Protein AF-A0A5F2ID24-F1 (afdb_monomer)

pLDDT: mean 81.79, std 18.1, range [32.91, 98.06]

Foldseek 3Di:
DDDDDDPPDPPPPPDPPDDVVVVVVVVVVVVVVVVVVVVVVVVVVVLLVVLVVLLVVLVVVLVVVVVVLVVVADPVNPCSCCQAQNDADPVPRHGPGHHPSNVSLVVSLVVDDVSNNVVNVVVVVVVVVVVVVVPD

Secondary structure (DSSP, 8-state):
----------------SS-HHHHHHHHHHHHHHHHHHHHHHHHHHHHHHHHHHHHHHHHHHHHHHHHHHHHT--TT-TTHHHHHHEEE-TTT--EEEE-HHHHHHHHHHHHS-TTTHHHHHHHHHHHHHHHHTT--

Sequence (136 aa):
MVGERRLDTGNAVQYPDSSPVGEAVQQLGDHWQAVAERYDQRKAQQLAFDIEISARRLNDEIAKAEAAAIANAPADGVGFHDMMYGQVDPHTGQVVKTGWFDTLFGNFLKQAPPELRPGLVSHQLRSSLMTADNEG

Radius of gyration: 32.31 Å; Cα contacts (8 Å, |Δi|>4): 56; chains: 1; bounding box: 79×44×96 Å

Mean predicted aligned error: 12.11 Å

Solvent-accessible surface area (backbone atoms only — not comparable to full-atom values): 8115 Å² total; per-residue (Å²): 135,88,83,89,78,78,92,73,83,82,73,77,82,75,71,59,100,77,42,73,66,59,55,52,53,48,54,52,52,53,50,54,50,54,52,51,51,54,50,52,51,49,51,54,51,50,52,54,49,55,26,49,56,51,46,51,54,50,50,53,55,49,53,56,45,51,54,52,48,62,76,68,49,57,95,84,53,72,66,47,64,48,48,44,70,16,41,61,38,89,89,78,71,44,77,76,37,84,11,49,51,56,52,50,52,54,54,49,49,71,73,43,61,77,87,39,39,66,51,43,53,53,48,51,55,51,54,56,53,63,57,61,73,73,77,119

Structure (mmCIF, N/CA/C/O backbone):
data_AF-A0A5F2ID24-F1
#
_entry.id   AF-A0A5F2ID24-F1
#
loop_
_atom_site.group_PDB
_atom_site.id
_atom_site.type_symbol
_atom_site.label_atom_id
_atom_site.label_alt_id
_atom_site.label_comp_id
_atom_site.label_asym_id
_atom_site.label_entity_id
_atom_site.label_seq_id
_atom_site.pdbx_PDB_ins_code
_atom_site.Cartn_x
_atom_site.Cartn_y
_atom_site.Cartn_z
_atom_site.occupancy
_atom_site.B_iso_or_equiv
_atom_site.auth_seq_id
_atom_site.auth_comp_id
_atom_site.auth_asym_id
_atom_site.auth_atom_id
_atom_site.pdbx_PDB_model_num
ATOM 1 N N . MET A 1 1 ? -54.542 -21.161 69.440 1.00 32.91 1 MET A N 1
ATOM 2 C CA . MET A 1 1 ? -53.415 -21.361 68.510 1.00 32.91 1 MET A CA 1
ATOM 3 C C . MET A 1 1 ? -53.819 -20.825 67.145 1.00 32.91 1 MET A C 1
ATOM 5 O O . MET A 1 1 ? -54.834 -21.264 66.636 1.00 32.91 1 MET A O 1
ATOM 9 N N . VAL A 1 2 ? -53.024 -19.877 66.637 1.00 39.81 2 VAL A N 1
ATOM 10 C CA . VAL A 1 2 ? -52.603 -19.705 65.231 1.00 39.81 2 VAL A C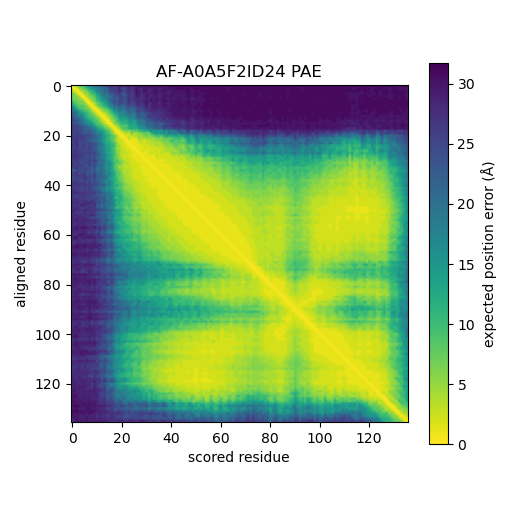A 1
ATOM 11 C C . VAL A 1 2 ? -53.676 -19.505 64.141 1.00 39.81 2 VAL A C 1
ATOM 13 O O . VAL A 1 2 ? -54.332 -20.451 63.728 1.00 39.81 2 VAL A O 1
ATOM 16 N N . GLY A 1 3 ? -53.669 -18.305 63.539 1.00 35.72 3 GLY A N 1
ATOM 17 C CA . GLY A 1 3 ? -53.394 -18.202 62.097 1.00 35.72 3 GLY A CA 1
ATOM 18 C C . GLY A 1 3 ? -54.490 -17.661 61.184 1.00 35.72 3 GLY A C 1
ATOM 19 O O . GLY A 1 3 ? -55.070 -18.405 60.402 1.00 35.72 3 GLY A O 1
ATOM 20 N N . GLU A 1 4 ? -54.675 -16.346 61.199 1.00 46.22 4 GLU A N 1
ATOM 21 C CA . GLU A 1 4 ? -55.277 -15.567 60.116 1.00 46.22 4 GLU A CA 1
ATOM 22 C C . GLU A 1 4 ? -54.452 -15.701 58.821 1.00 46.22 4 GLU A C 1
ATOM 24 O O . GLU A 1 4 ? -53.229 -15.586 58.864 1.00 46.22 4 GLU A O 1
ATOM 29 N N . ARG A 1 5 ? -55.101 -15.902 57.666 1.00 40.62 5 ARG A N 1
ATOM 30 C CA . ARG A 1 5 ? -54.561 -15.513 56.348 1.00 40.62 5 ARG A CA 1
ATOM 31 C C . ARG A 1 5 ? -55.696 -15.051 55.440 1.00 40.62 5 ARG A C 1
ATOM 33 O O . ARG A 1 5 ? -56.181 -15.796 54.591 1.00 40.62 5 ARG A O 1
ATOM 40 N N . ARG A 1 6 ? -56.108 -13.795 55.622 1.00 42.97 6 ARG A N 1
ATOM 41 C CA . ARG A 1 6 ? -56.648 -13.002 54.516 1.00 42.97 6 ARG A CA 1
ATOM 42 C C . ARG A 1 6 ? -55.481 -12.678 53.582 1.00 42.97 6 ARG A C 1
ATOM 44 O O . ARG A 1 6 ? -54.437 -12.225 54.038 1.00 42.97 6 ARG A O 1
ATOM 51 N N . LEU A 1 7 ? -55.644 -12.977 52.297 1.00 44.16 7 LEU A N 1
ATOM 52 C CA . LEU A 1 7 ? -54.744 -12.533 51.237 1.00 44.16 7 LEU A CA 1
ATOM 53 C C . LEU A 1 7 ? -54.937 -11.024 51.079 1.00 44.16 7 LEU A C 1
ATOM 55 O O . LEU A 1 7 ? -55.840 -10.586 50.371 1.00 44.16 7 LEU A O 1
ATOM 59 N N . ASP A 1 8 ? -54.138 -10.254 51.812 1.00 39.97 8 ASP A N 1
ATOM 60 C CA . ASP A 1 8 ? -54.044 -8.809 51.660 1.00 39.97 8 ASP A CA 1
ATOM 61 C C . ASP A 1 8 ? -52.958 -8.480 50.624 1.00 39.97 8 ASP A C 1
ATOM 63 O O . ASP A 1 8 ? -51.786 -8.816 50.784 1.00 39.97 8 ASP A O 1
ATOM 67 N N . THR A 1 9 ? -53.416 -7.916 49.511 1.00 48.34 9 THR A N 1
ATOM 68 C CA . THR A 1 9 ? -52.752 -6.937 48.641 1.00 48.34 9 THR A CA 1
ATOM 69 C C . THR A 1 9 ? -51.215 -6.944 48.616 1.00 48.34 9 THR A C 1
ATOM 71 O O . THR A 1 9 ? -50.543 -6.136 49.253 1.00 48.34 9 THR A O 1
ATOM 74 N N . GLY A 1 10 ? -50.636 -7.796 47.767 1.00 38.34 10 GLY A N 1
ATOM 75 C CA . GLY A 1 10 ? -49.253 -7.645 47.315 1.00 38.34 10 GLY A CA 1
ATOM 76 C C . GLY A 1 10 ? -49.167 -6.582 46.225 1.00 38.34 10 GLY A C 1
ATOM 77 O O . GLY A 1 10 ? -49.279 -6.896 45.044 1.00 38.34 10 GLY A O 1
ATOM 78 N N . ASN A 1 11 ? -49.007 -5.331 46.651 1.00 43.88 11 ASN A N 1
ATOM 79 C CA . ASN A 1 11 ? -48.580 -4.176 45.867 1.00 43.88 11 ASN A CA 1
ATOM 80 C C . ASN A 1 11 ? -47.561 -4.592 44.785 1.00 43.88 11 ASN A C 1
ATOM 82 O O . ASN A 1 11 ? -46.422 -4.934 45.110 1.00 43.88 11 ASN A O 1
ATOM 86 N N . ALA A 1 12 ? -47.957 -4.585 43.507 1.00 46.41 12 ALA A N 1
ATOM 87 C CA . ALA A 1 12 ? -46.983 -4.589 42.426 1.00 46.41 12 ALA A CA 1
ATOM 88 C C . ALA A 1 12 ? -46.163 -3.315 42.614 1.00 46.41 12 ALA A C 1
ATOM 90 O O . ALA A 1 12 ? -46.701 -2.218 42.478 1.00 46.41 12 ALA A O 1
ATOM 91 N N . VAL A 1 13 ? -44.899 -3.464 43.013 1.00 49.88 13 VAL A N 1
ATOM 92 C CA . VAL A 1 13 ? -43.963 -2.350 43.144 1.00 49.88 13 VAL A CA 1
ATOM 93 C C . VAL A 1 13 ? -43.899 -1.668 41.779 1.00 49.88 13 VAL A C 1
ATOM 95 O O . VAL A 1 13 ? -43.206 -2.124 40.873 1.00 49.88 13 VAL A O 1
ATOM 98 N N . GLN A 1 14 ? -44.671 -0.594 41.619 1.00 48.84 14 GLN A N 1
ATOM 99 C CA . GLN A 1 14 ? -44.431 0.404 40.596 1.00 48.84 14 GLN A CA 1
ATOM 100 C C . GLN A 1 14 ? -43.125 1.064 41.005 1.00 48.84 14 GLN A C 1
ATOM 102 O O . GLN A 1 14 ? -43.084 1.903 41.906 1.00 48.84 14 GLN A O 1
ATOM 107 N N . TYR A 1 15 ? -42.033 0.594 40.407 1.00 47.81 15 TYR A N 1
ATOM 108 C CA . TYR A 1 15 ? -40.782 1.321 40.475 1.00 47.81 15 TYR A CA 1
ATOM 109 C C . TYR A 1 15 ? -41.054 2.707 39.885 1.00 47.81 15 TYR A C 1
ATOM 111 O O . TYR A 1 15 ? -41.606 2.780 38.785 1.00 47.81 15 TYR A O 1
ATOM 119 N N . PRO A 1 16 ? -40.743 3.798 40.606 1.00 53.53 16 PRO A N 1
ATOM 120 C CA . PRO A 1 16 ? -40.852 5.125 40.026 1.00 53.53 16 PRO A CA 1
ATOM 121 C C . PRO A 1 16 ? -40.015 5.163 38.744 1.00 53.53 16 PRO A C 1
ATOM 123 O O . PRO A 1 16 ? -38.923 4.590 38.713 1.00 53.53 16 PRO A O 1
ATOM 126 N N . ASP A 1 17 ? -40.515 5.865 37.724 1.00 56.00 17 ASP A 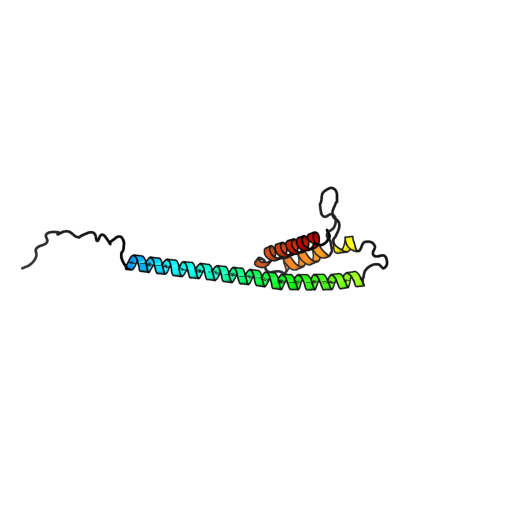N 1
ATOM 127 C CA . ASP A 1 17 ? -39.864 6.105 36.420 1.00 56.00 17 ASP A CA 1
ATOM 128 C C . ASP A 1 17 ? -38.436 6.691 36.525 1.00 56.00 17 ASP A C 1
ATOM 130 O O . ASP A 1 17 ? -37.718 6.813 35.537 1.00 56.00 17 ASP A O 1
ATOM 134 N N . SER A 1 18 ? -37.990 7.022 37.735 1.00 57.72 18 SER A N 1
ATOM 135 C CA . SER A 1 18 ? -36.657 7.501 38.086 1.00 57.72 18 SER A CA 1
ATOM 136 C C . SER A 1 18 ? -36.162 6.797 39.354 1.00 57.72 18 SER A C 1
ATOM 138 O O . SER A 1 18 ? -36.083 7.360 40.445 1.00 57.72 18 SER A O 1
ATOM 140 N N . SER A 1 19 ? -35.857 5.504 39.223 1.00 58.81 19 SER A N 1
ATOM 141 C CA . SER A 1 19 ? -35.196 4.739 40.280 1.00 58.81 19 SER A CA 1
ATOM 142 C C . SER A 1 19 ? -33.674 4.943 40.189 1.00 58.81 19 SER A C 1
ATOM 144 O O . SER A 1 19 ? -33.114 4.710 39.116 1.00 58.81 19 SER A O 1
ATOM 146 N N . PRO A 1 20 ? -32.969 5.298 41.282 1.00 64.75 20 PRO A N 1
ATOM 147 C CA . PRO A 1 20 ? -31.521 5.563 41.266 1.00 64.75 20 PRO A CA 1
ATOM 148 C C . PRO A 1 20 ? -30.690 4.350 40.812 1.00 64.75 20 PRO A C 1
ATOM 150 O O . PRO A 1 20 ? -29.580 4.488 40.310 1.00 64.75 20 PRO A O 1
ATOM 153 N N . VAL A 1 21 ? -31.252 3.143 40.934 1.00 72.88 21 VAL A N 1
ATOM 154 C CA . VAL A 1 21 ? -30.664 1.906 40.402 1.00 72.88 21 VAL A CA 1
ATOM 155 C C . VAL A 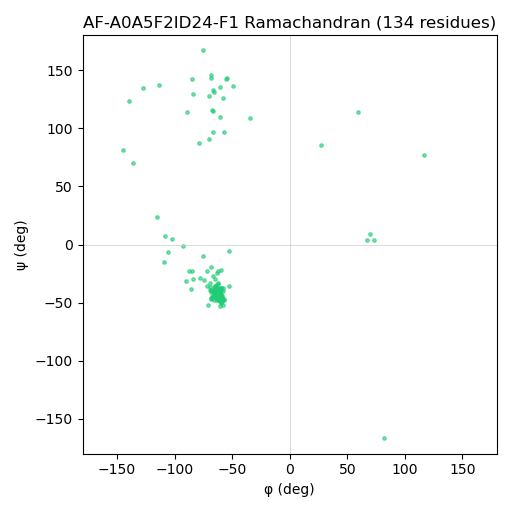1 21 ? -30.693 1.880 38.867 1.00 72.88 21 VAL A C 1
ATOM 157 O O . VAL A 1 21 ? -29.730 1.438 38.250 1.00 72.88 21 VAL A O 1
ATOM 160 N N . GLY A 1 22 ? -31.766 2.371 38.239 1.00 72.19 22 GLY A N 1
ATOM 161 C CA . GLY A 1 22 ? -31.892 2.432 36.780 1.00 72.19 22 GLY A CA 1
ATOM 162 C C . GLY A 1 22 ? -30.932 3.441 36.150 1.00 72.19 22 GLY A C 1
ATOM 163 O O . GLY A 1 22 ? -30.325 3.144 35.125 1.00 72.19 22 GLY A O 1
ATOM 164 N N . GLU A 1 23 ? -30.734 4.587 36.802 1.00 76.00 23 GLU A N 1
ATOM 165 C CA . GLU A 1 23 ? -29.754 5.600 36.395 1.00 76.00 23 GLU A CA 1
ATOM 166 C C . GLU A 1 23 ? -28.314 5.072 36.510 1.00 76.00 23 GLU A C 1
ATOM 168 O O . GLU A 1 23 ? -27.528 5.205 35.575 1.00 76.00 23 GLU A O 1
ATOM 173 N N . ALA A 1 24 ? -27.983 4.372 37.601 1.00 77.00 24 ALA A N 1
ATOM 174 C CA . ALA A 1 24 ? -26.666 3.759 37.776 1.00 77.00 24 ALA A CA 1
ATOM 175 C C . ALA A 1 24 ? -26.367 2.666 36.729 1.00 77.00 24 ALA A C 1
ATOM 177 O O . ALA A 1 24 ? -25.238 2.553 36.252 1.00 77.00 24 ALA A O 1
ATOM 178 N N . VAL A 1 25 ? -27.370 1.868 36.343 1.00 81.62 25 VAL A N 1
ATOM 179 C CA . VAL A 1 25 ? -27.230 0.853 35.282 1.00 81.62 25 VAL A CA 1
ATOM 180 C C . VAL A 1 25 ? -27.026 1.505 33.911 1.00 81.62 25 VAL A C 1
ATOM 182 O O . VAL A 1 25 ? -26.195 1.030 33.138 1.00 81.62 25 VAL A O 1
ATOM 185 N N . GLN A 1 26 ? -27.728 2.603 33.617 1.00 82.50 26 GLN A N 1
ATOM 186 C CA . GLN A 1 26 ? -27.550 3.364 32.375 1.00 82.50 26 GLN A CA 1
ATOM 187 C C . GLN A 1 26 ? -26.161 4.006 32.307 1.00 82.50 26 GLN A C 1
ATOM 189 O O . GLN A 1 26 ? -25.444 3.798 31.334 1.00 82.50 26 GLN A O 1
ATOM 194 N N . GLN A 1 27 ? -25.724 4.667 33.382 1.00 86.25 27 GLN A N 1
ATOM 195 C CA . GLN A 1 27 ? -24.392 5.270 33.471 1.00 86.25 27 GLN A CA 1
ATOM 196 C C . GLN A 1 27 ? -23.271 4.231 33.313 1.00 86.25 27 GLN A C 1
ATOM 198 O O . GLN A 1 27 ? -22.242 4.503 32.691 1.00 86.25 27 GLN A O 1
ATOM 203 N N . LEU A 1 28 ? -23.466 3.023 33.854 1.00 87.81 28 LEU A N 1
ATOM 204 C CA . LEU A 1 28 ? -22.546 1.909 33.644 1.00 87.81 28 LEU A CA 1
ATOM 205 C C . LEU A 1 28 ? -22.532 1.462 32.172 1.00 87.81 28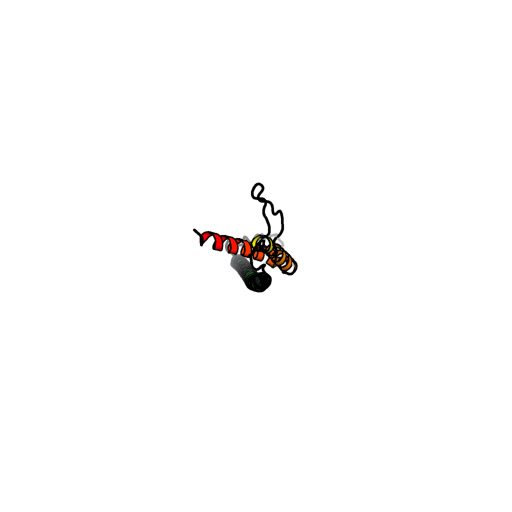 LEU A C 1
ATOM 207 O O . LEU A 1 28 ? -21.457 1.209 31.632 1.00 87.81 28 LEU A O 1
ATOM 211 N N . GLY A 1 29 ? -23.695 1.389 31.518 1.00 89.81 29 GLY A N 1
ATOM 212 C CA . GLY A 1 29 ? -23.813 1.102 30.085 1.00 89.81 29 GLY A CA 1
ATOM 213 C C . GLY A 1 29 ? -23.082 2.127 29.213 1.00 89.81 29 GLY A C 1
ATOM 214 O O . GLY A 1 29 ? -22.250 1.746 28.388 1.00 89.81 29 GLY A O 1
ATOM 215 N N . ASP A 1 30 ? -23.309 3.417 29.463 1.00 93.88 30 ASP A N 1
ATOM 216 C CA . ASP A 1 30 ? -22.643 4.523 28.764 1.00 93.88 30 ASP A CA 1
ATOM 217 C C . ASP A 1 30 ? -21.123 4.485 28.960 1.00 93.88 30 ASP A C 1
ATOM 219 O O . ASP A 1 30 ? -20.348 4.728 28.032 1.00 93.88 30 ASP A O 1
ATOM 223 N N . HIS A 1 31 ? -20.672 4.127 30.166 1.00 92.94 31 HIS A N 1
ATOM 224 C CA . HIS A 1 31 ? -19.254 3.968 30.458 1.00 92.94 31 HIS A CA 1
ATOM 225 C C . HIS A 1 31 ? -18.617 2.853 29.617 1.00 92.94 31 HIS A C 1
ATOM 227 O O . HIS A 1 31 ? -17.564 3.067 29.010 1.00 92.94 31 HIS A O 1
ATOM 233 N N . TRP A 1 32 ? -19.248 1.678 29.542 1.00 94.00 32 TRP A N 1
ATOM 234 C CA . TRP A 1 32 ? -18.744 0.570 28.724 1.00 94.00 32 TRP A CA 1
ATOM 235 C C . TRP A 1 32 ? -18.740 0.904 27.233 1.00 94.00 32 TRP A C 1
ATOM 237 O O . TRP A 1 32 ? -17.771 0.576 26.543 1.00 94.00 32 TRP A O 1
ATOM 247 N N . GLN A 1 33 ? -19.764 1.610 26.755 1.00 95.88 33 GLN A N 1
ATOM 248 C CA . GLN A 1 33 ? -19.828 2.098 25.381 1.00 95.88 33 GLN A CA 1
ATOM 249 C C . GLN A 1 33 ? -18.664 3.054 25.071 1.00 95.88 33 GLN A C 1
ATOM 25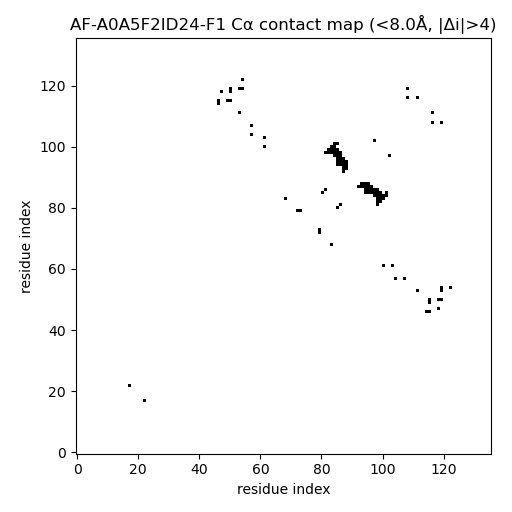1 O O . GLN A 1 33 ? -17.936 2.855 24.098 1.00 95.88 33 GLN A O 1
ATOM 256 N N . ALA A 1 34 ? -18.401 4.029 25.946 1.00 96.12 34 ALA A N 1
ATOM 257 C CA . ALA A 1 34 ? -17.285 4.961 25.783 1.00 96.12 34 ALA A CA 1
ATOM 258 C C . ALA A 1 34 ? -15.911 4.261 25.803 1.00 96.12 34 ALA A C 1
ATOM 260 O O . ALA A 1 34 ? -14.970 4.684 25.122 1.00 96.12 34 ALA A O 1
ATOM 261 N N . VAL A 1 35 ? -15.768 3.184 26.583 1.00 96.50 35 VAL A N 1
ATOM 262 C CA . VAL A 1 35 ? -14.552 2.356 26.596 1.00 96.50 35 VAL A CA 1
ATOM 263 C C . VAL A 1 35 ? -14.385 1.606 25.274 1.00 96.50 35 VAL A C 1
ATOM 265 O O . VAL A 1 35 ? -13.277 1.602 24.729 1.00 96.50 35 VAL A O 1
ATOM 268 N N . ALA A 1 36 ? -15.458 1.013 24.745 1.00 95.94 36 ALA A N 1
ATOM 269 C CA . ALA A 1 36 ? -15.440 0.317 23.460 1.00 95.94 36 ALA A CA 1
ATOM 270 C C . ALA A 1 36 ? -15.045 1.266 22.317 1.00 95.94 36 ALA A C 1
ATOM 272 O O . ALA A 1 36 ? -14.109 0.978 21.572 1.00 95.94 36 ALA A O 1
ATOM 273 N N . GLU A 1 37 ? -15.646 2.455 22.257 1.00 97.44 37 GLU A N 1
ATOM 274 C CA . GLU A 1 37 ? -15.330 3.460 21.236 1.00 97.44 37 GLU A CA 1
ATOM 275 C C . GLU A 1 37 ? -13.866 3.911 21.291 1.00 97.44 37 GLU A C 1
ATOM 277 O O . GLU A 1 37 ? -13.189 3.985 20.264 1.00 97.44 37 GLU A O 1
ATOM 282 N N . ARG A 1 38 ? -13.325 4.170 22.488 1.00 96.69 38 ARG A N 1
ATOM 283 C CA . ARG A 1 38 ? -11.902 4.527 22.646 1.00 96.69 38 ARG A CA 1
ATOM 284 C C . ARG A 1 38 ? -10.968 3.396 22.238 1.00 96.69 38 ARG A C 1
ATOM 286 O O . ARG A 1 38 ? -9.856 3.650 21.770 1.00 96.69 38 ARG A O 1
ATOM 293 N N . TYR A 1 39 ? -11.367 2.153 22.475 1.00 96.12 39 TYR A N 1
ATOM 294 C CA . TYR A 1 39 ? -10.591 0.993 22.066 1.00 96.12 39 TYR A CA 1
ATOM 295 C C . TYR A 1 39 ? -10.558 0.860 20.540 1.00 96.12 39 TYR A C 1
ATOM 297 O O . TYR A 1 39 ? -9.471 0.731 19.974 1.00 96.12 39 TYR A O 1
ATOM 305 N N . ASP A 1 40 ? -11.704 1.001 19.878 1.00 97.38 40 ASP A N 1
ATOM 306 C CA . ASP A 1 40 ? -11.794 0.966 18.417 1.00 97.38 40 ASP A CA 1
AT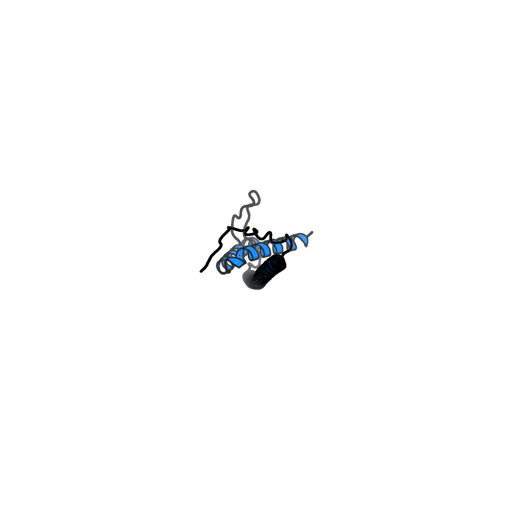OM 307 C C . ASP A 1 40 ? -11.041 2.132 17.768 1.00 97.38 40 ASP A C 1
ATOM 309 O O . ASP A 1 40 ? -10.296 1.931 16.807 1.00 97.38 40 ASP A O 1
ATOM 313 N N . GLN A 1 41 ? -11.120 3.335 18.345 1.00 97.81 41 GLN A N 1
ATOM 314 C CA . GLN A 1 41 ? -10.320 4.481 17.903 1.00 97.81 41 GLN A CA 1
ATOM 315 C C . GLN A 1 41 ? -8.817 4.197 17.986 1.00 97.81 41 GLN A C 1
ATOM 317 O O . GLN A 1 41 ? -8.082 4.485 17.040 1.00 97.81 41 GLN A O 1
ATOM 322 N N . ARG A 1 42 ? -8.339 3.606 19.090 1.00 97.81 42 ARG A N 1
ATOM 323 C CA . ARG A 1 42 ? -6.917 3.256 19.228 1.00 97.81 42 ARG A CA 1
ATOM 324 C C . ARG A 1 42 ? -6.487 2.187 18.230 1.00 97.81 42 ARG A C 1
ATOM 326 O O . ARG A 1 42 ? -5.406 2.314 17.663 1.00 97.81 42 ARG A O 1
ATOM 333 N N . LYS A 1 43 ? -7.328 1.185 17.965 1.00 96.94 43 LYS A N 1
ATOM 334 C CA . LYS A 1 43 ? -7.065 0.201 16.905 1.00 96.94 43 LYS A CA 1
ATOM 335 C C . LYS A 1 43 ? -6.956 0.850 15.532 1.00 96.94 43 LYS A C 1
ATOM 337 O O . LYS A 1 43 ? -6.021 0.553 14.798 1.00 96.94 43 LYS A O 1
ATOM 342 N N . ALA A 1 44 ? -7.881 1.746 15.195 1.00 96.19 44 ALA A N 1
ATOM 343 C CA . ALA A 1 44 ? -7.860 2.449 13.917 1.00 96.19 44 ALA A CA 1
ATOM 344 C C . ALA A 1 44 ? -6.595 3.309 13.762 1.00 96.19 44 ALA A C 1
ATOM 346 O O . ALA A 1 44 ? -5.980 3.317 12.698 1.00 96.19 44 ALA A O 1
ATOM 347 N N . GLN A 1 45 ? -6.163 3.981 14.834 1.00 96.94 45 GLN A N 1
ATOM 348 C CA . GLN A 1 45 ? -4.915 4.751 14.850 1.00 96.94 45 GLN A CA 1
ATOM 349 C C . GLN A 1 45 ? -3.680 3.862 14.675 1.00 96.94 45 GLN A C 1
ATOM 351 O O . GLN A 1 45 ? -2.787 4.215 13.909 1.00 96.94 45 GLN A O 1
ATOM 356 N N . GLN A 1 46 ? -3.636 2.710 15.350 1.00 97.38 46 GLN A N 1
ATOM 357 C CA . GLN A 1 46 ? -2.550 1.741 15.188 1.00 97.38 46 GLN A CA 1
ATOM 358 C C . GLN A 1 46 ? -2.477 1.230 13.750 1.00 97.38 46 GLN A C 1
ATOM 360 O O . GLN A 1 46 ? -1.414 1.281 13.144 1.00 97.38 46 GLN A O 1
ATOM 365 N N . LEU A 1 47 ? -3.617 0.849 13.170 1.00 97.50 47 LEU A N 1
ATOM 366 C CA . LEU A 1 47 ? -3.676 0.402 11.783 1.00 97.50 47 LEU A CA 1
ATOM 367 C C . LEU A 1 47 ? -3.178 1.487 10.816 1.00 97.50 47 LEU A C 1
ATOM 369 O O . LEU A 1 47 ? -2.393 1.197 9.917 1.00 97.50 47 LEU A O 1
ATOM 373 N N . ALA A 1 48 ? -3.598 2.741 11.010 1.00 96.25 48 ALA A N 1
ATOM 374 C CA . ALA A 1 48 ? -3.142 3.861 10.190 1.00 96.25 48 ALA A CA 1
ATOM 375 C C . ALA A 1 48 ? -1.624 4.086 10.301 1.00 96.25 48 ALA A C 1
ATOM 377 O O . ALA A 1 48 ? -0.964 4.343 9.295 1.00 96.25 48 ALA A O 1
ATOM 378 N N . PHE A 1 49 ? -1.064 3.952 11.505 1.00 97.12 49 PHE A N 1
ATOM 379 C CA . PHE A 1 49 ? 0.376 4.046 11.724 1.00 97.12 49 PHE A CA 1
ATOM 380 C C . PHE A 1 49 ? 1.137 2.898 11.046 1.00 97.12 49 PHE A C 1
ATOM 382 O O . PHE A 1 49 ? 2.127 3.141 10.359 1.00 97.12 49 PHE A O 1
ATOM 389 N N . ASP A 1 50 ? 0.655 1.662 11.164 1.00 98.06 50 ASP A N 1
ATOM 390 C CA . ASP A 1 50 ? 1.283 0.496 10.533 1.00 98.06 50 ASP A CA 1
ATOM 391 C C . ASP A 1 50 ? 1.245 0.579 8.997 1.00 98.06 50 ASP A C 1
ATOM 393 O O . ASP A 1 50 ? 2.211 0.192 8.325 1.00 98.06 50 ASP A O 1
ATOM 397 N N . ILE A 1 51 ? 0.162 1.134 8.432 1.00 97.31 51 ILE A N 1
ATOM 398 C CA . ILE A 1 51 ? 0.061 1.457 7.000 1.00 97.31 51 ILE A CA 1
ATOM 399 C C . ILE A 1 51 ? 1.144 2.467 6.613 1.00 97.31 51 ILE A C 1
ATOM 401 O O . ILE A 1 51 ? 1.850 2.238 5.636 1.00 97.31 51 ILE A O 1
ATOM 405 N N . GLU A 1 52 ? 1.307 3.550 7.374 1.00 96.19 52 GLU A N 1
ATOM 406 C CA . GLU A 1 52 ? 2.291 4.605 7.096 1.00 96.19 52 GLU A CA 1
ATOM 407 C C . GLU A 1 52 ? 3.734 4.077 7.145 1.00 96.19 52 GLU A C 1
ATOM 409 O O . GLU A 1 52 ? 4.528 4.332 6.239 1.00 96.19 52 GLU A O 1
ATOM 414 N N . ILE A 1 53 ? 4.086 3.290 8.165 1.00 97.25 53 ILE A N 1
ATOM 415 C CA . ILE A 1 53 ? 5.417 2.669 8.255 1.00 97.25 53 ILE A CA 1
ATOM 416 C C . ILE A 1 53 ? 5.664 1.736 7.065 1.00 97.25 53 ILE A C 1
ATOM 418 O O . ILE A 1 53 ? 6.739 1.759 6.458 1.00 97.25 53 ILE A O 1
ATOM 422 N N . SER A 1 54 ? 4.660 0.943 6.696 1.00 97.38 54 SER A N 1
ATOM 423 C CA . SER A 1 54 ? 4.749 0.046 5.544 1.00 97.38 54 SER A CA 1
ATOM 424 C C . SER A 1 54 ? 4.857 0.816 4.224 1.00 97.38 54 SER A C 1
ATOM 426 O O . SER A 1 54 ? 5.618 0.411 3.349 1.00 97.38 54 SER A O 1
ATOM 428 N N . ALA A 1 55 ? 4.164 1.948 4.090 1.00 94.69 55 ALA A N 1
ATOM 429 C CA . ALA A 1 55 ? 4.240 2.816 2.920 1.00 94.69 55 ALA A CA 1
ATOM 430 C C . ALA A 1 55 ? 5.628 3.457 2.768 1.00 94.69 55 ALA A C 1
ATOM 432 O O . ALA A 1 55 ? 6.174 3.484 1.669 1.00 94.69 55 ALA A O 1
ATOM 433 N N . ARG A 1 56 ? 6.259 3.891 3.865 1.00 95.06 56 ARG A N 1
ATOM 434 C CA . ARG A 1 56 ? 7.647 4.391 3.828 1.00 95.06 56 ARG A CA 1
ATOM 435 C C . ARG A 1 56 ? 8.624 3.323 3.362 1.00 95.06 56 ARG A C 1
ATOM 437 O O . ARG A 1 56 ? 9.449 3.587 2.497 1.00 95.06 56 ARG A O 1
ATOM 444 N N . ARG A 1 57 ? 8.477 2.097 3.870 1.00 95.69 57 ARG A N 1
ATOM 445 C CA . ARG A 1 57 ? 9.290 0.965 3.411 1.00 95.69 57 ARG A CA 1
ATOM 446 C C . ARG A 1 57 ? 9.079 0.681 1.921 1.00 95.69 57 ARG A C 1
ATOM 448 O O . ARG A 1 57 ? 10.045 0.388 1.226 1.00 95.69 57 ARG A O 1
ATOM 455 N N . LEU A 1 58 ? 7.839 0.746 1.435 1.00 93.44 58 LEU A N 1
ATOM 456 C CA . LEU A 1 58 ? 7.542 0.616 0.009 1.00 93.44 58 LEU A CA 1
ATOM 457 C C . LEU A 1 58 ? 8.275 1.694 -0.807 1.00 93.44 58 LEU A C 1
ATOM 459 O O . LEU A 1 58 ? 8.934 1.355 -1.787 1.00 93.44 58 LEU A O 1
ATOM 463 N N . ASN A 1 59 ? 8.221 2.955 -0.374 1.00 91.62 59 ASN A N 1
ATOM 464 C CA . ASN A 1 59 ? 8.915 4.062 -1.039 1.00 91.62 59 ASN A CA 1
ATOM 465 C C . ASN A 1 59 ? 10.437 3.856 -1.080 1.00 91.62 59 ASN A C 1
ATOM 467 O O . ASN A 1 59 ? 11.054 4.108 -2.112 1.00 91.62 59 ASN A O 1
ATOM 471 N N . ASP A 1 60 ? 11.041 3.339 -0.006 1.00 94.31 60 ASP A N 1
ATOM 472 C CA . ASP A 1 60 ? 12.473 3.016 0.011 1.00 94.31 60 ASP A CA 1
ATOM 473 C C . ASP A 1 60 ? 12.835 1.925 -1.011 1.00 94.31 60 ASP A C 1
ATOM 475 O O . ASP A 1 60 ? 13.875 1.999 -1.666 1.00 94.31 60 ASP A O 1
ATOM 479 N N . GLU A 1 61 ? 11.994 0.897 -1.161 1.00 92.00 61 GLU A N 1
ATOM 480 C CA . GLU A 1 61 ? 12.212 -0.169 -2.147 1.00 92.00 61 GLU A CA 1
ATOM 481 C C . GLU A 1 61 ? 12.029 0.333 -3.588 1.00 92.00 61 GLU A C 1
ATOM 483 O O . GLU A 1 61 ? 12.803 -0.053 -4.466 1.00 92.00 61 GLU A O 1
ATOM 488 N N . ILE A 1 62 ? 11.070 1.236 -3.823 1.00 89.19 62 ILE A N 1
ATOM 489 C CA . ILE A 1 62 ? 10.898 1.926 -5.111 1.00 89.19 62 ILE A CA 1
ATOM 490 C C . ILE A 1 62 ? 12.156 2.736 -5.438 1.00 89.19 62 ILE A C 1
ATOM 492 O O . ILE A 1 62 ? 12.764 2.514 -6.482 1.00 89.19 62 ILE A O 1
ATOM 496 N N . ALA A 1 63 ? 12.606 3.599 -4.525 1.00 90.38 63 ALA A N 1
ATOM 497 C CA . ALA A 1 63 ? 13.761 4.468 -4.749 1.00 90.38 63 ALA A CA 1
ATOM 498 C C . ALA A 1 63 ? 15.053 3.676 -5.022 1.00 90.38 63 ALA A C 1
ATOM 500 O O . ALA A 1 63 ? 15.826 4.011 -5.922 1.00 90.38 63 ALA A O 1
ATOM 501 N N . LYS A 1 64 ? 15.291 2.582 -4.280 1.00 90.25 64 LYS A N 1
ATOM 502 C CA . LYS A 1 64 ? 16.437 1.686 -4.529 1.00 90.25 64 LYS A CA 1
ATOM 503 C C . LYS A 1 64 ? 16.423 1.128 -5.941 1.00 90.25 64 LYS A C 1
ATOM 505 O O . LYS A 1 64 ? 17.472 0.980 -6.566 1.00 90.25 64 LYS A O 1
ATOM 510 N N . ALA A 1 65 ? 15.248 0.777 -6.427 1.00 86.31 65 ALA A N 1
ATOM 511 C CA . ALA A 1 65 ? 15.143 0.165 -7.723 1.00 86.31 65 ALA A CA 1
ATOM 512 C C . ALA A 1 65 ? 15.100 1.149 -8.877 1.00 86.31 65 ALA A C 1
ATOM 514 O O . ALA A 1 65 ? 15.629 0.825 -9.932 1.00 86.31 65 ALA A O 1
ATOM 515 N N . GLU A 1 66 ? 14.569 2.350 -8.675 1.00 86.44 66 GLU A N 1
ATOM 516 C CA . GLU A 1 66 ? 14.771 3.460 -9.602 1.00 86.44 66 GLU A CA 1
ATOM 517 C C . GLU A 1 66 ? 16.267 3.725 -9.783 1.00 86.44 66 GLU A C 1
ATOM 519 O O . GLU A 1 66 ? 16.756 3.759 -10.911 1.00 86.44 66 GLU A O 1
ATOM 524 N N . ALA A 1 67 ? 17.027 3.795 -8.686 1.00 89.56 67 ALA A N 1
ATOM 525 C CA . ALA A 1 67 ? 18.478 3.945 -8.751 1.00 89.56 67 ALA A CA 1
ATOM 526 C C . ALA A 1 67 ? 19.152 2.782 -9.505 1.00 89.56 67 ALA A C 1
ATOM 528 O O . ALA A 1 67 ? 20.032 3.009 -10.338 1.00 89.56 67 ALA A O 1
ATOM 529 N N . ALA A 1 68 ? 18.723 1.539 -9.262 1.00 85.94 68 ALA A N 1
ATOM 530 C CA . ALA A 1 68 ? 19.236 0.374 -9.980 1.00 85.94 68 ALA A CA 1
ATOM 531 C C . ALA A 1 68 ? 18.864 0.390 -11.472 1.00 85.94 68 ALA A C 1
ATOM 533 O O . ALA A 1 68 ? 19.689 0.033 -12.311 1.00 85.94 68 ALA A O 1
ATOM 534 N N . ALA A 1 69 ? 17.650 0.813 -11.821 1.00 84.00 69 ALA A N 1
ATOM 535 C CA . ALA A 1 69 ? 17.189 0.900 -13.197 1.00 84.00 69 ALA A CA 1
ATOM 536 C C . ALA A 1 69 ? 17.966 1.975 -13.963 1.00 84.00 69 ALA A C 1
ATOM 538 O O . ALA A 1 69 ? 18.452 1.701 -15.056 1.00 84.00 69 ALA A O 1
ATOM 539 N N . ILE A 1 70 ? 18.166 3.154 -13.364 1.00 86.00 70 ILE A N 1
ATOM 540 C CA . ILE A 1 70 ? 18.979 4.238 -13.936 1.00 86.00 70 ILE A CA 1
ATOM 541 C C . ILE A 1 70 ? 20.419 3.768 -14.165 1.00 86.00 70 ILE A C 1
ATOM 543 O O . ILE A 1 70 ? 20.979 3.999 -15.234 1.00 86.00 70 ILE A O 1
ATOM 547 N N . ALA A 1 71 ? 21.012 3.059 -13.200 1.00 89.06 71 ALA A N 1
ATOM 548 C CA . ALA A 1 71 ? 22.377 2.548 -13.322 1.00 89.06 71 ALA A CA 1
ATOM 549 C C . ALA A 1 71 ? 22.555 1.528 -14.464 1.00 89.06 71 ALA A C 1
ATOM 551 O O . ALA A 1 71 ? 23.665 1.369 -14.969 1.00 89.06 71 ALA A O 1
ATOM 552 N N . ASN A 1 72 ? 21.481 0.843 -14.866 1.00 82.50 72 ASN A N 1
ATOM 553 C CA . ASN A 1 72 ? 21.486 -0.164 -15.930 1.00 82.50 72 ASN A CA 1
ATOM 554 C C . ASN A 1 72 ? 20.772 0.307 -17.210 1.00 82.50 72 ASN A C 1
ATOM 556 O O . ASN A 1 72 ? 20.558 -0.495 -18.122 1.00 82.50 72 ASN A O 1
ATOM 560 N N . ALA A 1 73 ? 20.372 1.578 -17.280 1.00 84.06 73 ALA A N 1
ATOM 561 C CA . ALA A 1 73 ? 19.617 2.099 -18.407 1.00 84.06 73 ALA A CA 1
ATOM 562 C C . ALA A 1 73 ? 20.485 2.153 -19.680 1.00 84.06 73 ALA A C 1
ATOM 564 O O . ALA A 1 73 ? 21.685 2.443 -19.605 1.00 84.06 73 ALA A O 1
ATOM 565 N N . PRO A 1 74 ? 19.894 1.915 -20.867 1.00 83.25 74 PRO A N 1
ATOM 566 C CA . PRO A 1 74 ? 20.552 2.201 -22.136 1.00 83.25 74 PRO A CA 1
ATOM 567 C C . PRO A 1 74 ? 21.030 3.657 -22.199 1.00 83.25 74 PRO A C 1
ATOM 569 O O . PRO A 1 74 ? 20.336 4.560 -21.733 1.00 83.25 74 PRO A O 1
ATOM 572 N N . ALA A 1 75 ? 22.193 3.900 -22.811 1.00 86.25 75 ALA A N 1
ATOM 573 C CA . ALA A 1 75 ? 22.776 5.244 -22.901 1.00 86.25 75 ALA A CA 1
ATOM 574 C C . ALA A 1 75 ? 21.903 6.241 -23.690 1.00 86.25 75 ALA A C 1
ATOM 576 O O . ALA A 1 75 ? 22.021 7.448 -23.503 1.00 86.25 75 ALA A O 1
ATOM 577 N N . ASP A 1 76 ? 21.035 5.737 -24.567 1.00 86.94 76 ASP A N 1
ATOM 578 C CA . ASP A 1 76 ? 20.064 6.507 -25.345 1.00 86.94 76 ASP A CA 1
ATOM 579 C C . ASP A 1 76 ? 18.685 6.617 -24.663 1.00 86.94 76 ASP A C 1
ATOM 581 O O . ASP A 1 76 ? 17.788 7.268 -25.195 1.00 86.94 76 ASP A O 1
ATOM 585 N N . GLY A 1 77 ? 18.500 5.997 -23.490 1.00 81.56 77 GLY A N 1
ATOM 586 C CA . GLY A 1 77 ? 17.260 6.030 -22.708 1.00 81.56 77 GLY A CA 1
ATOM 587 C C . GLY A 1 77 ? 16.066 5.316 -23.355 1.00 81.56 77 GLY A C 1
ATOM 588 O O . GLY A 1 77 ? 14.958 5.351 -22.810 1.00 81.56 77 GLY A O 1
ATOM 589 N N . VAL A 1 78 ? 16.256 4.663 -24.505 1.00 87.06 78 VAL A N 1
ATOM 590 C CA . VAL A 1 78 ? 15.160 4.072 -25.280 1.00 87.06 78 VAL A CA 1
ATOM 591 C C . VAL A 1 78 ? 14.513 2.924 -24.502 1.00 87.06 78 VAL A C 1
ATOM 593 O O . VAL A 1 78 ? 15.182 2.030 -23.988 1.00 87.06 78 VAL A O 1
ATOM 596 N N . GLY A 1 79 ? 13.180 2.948 -24.415 1.00 84.12 79 GLY A N 1
ATOM 597 C CA . GLY A 1 79 ? 12.388 1.903 -23.758 1.00 84.12 79 GLY A CA 1
ATOM 598 C C . GLY A 1 79 ? 12.455 1.901 -22.226 1.00 84.12 79 GLY A C 1
ATOM 599 O O . GLY A 1 79 ? 11.858 1.024 -21.602 1.00 84.12 79 GLY A O 1
ATOM 600 N N . PHE A 1 80 ? 13.138 2.872 -21.607 1.00 86.31 80 PHE A N 1
ATOM 601 C CA . PHE A 1 80 ? 13.253 2.960 -20.149 1.00 86.31 80 PHE A CA 1
ATOM 602 C C . PHE A 1 80 ? 11.899 3.208 -19.472 1.00 86.31 80 PHE A C 1
ATOM 604 O O . PHE A 1 80 ? 11.546 2.513 -18.521 1.00 86.31 80 PHE A O 1
ATOM 611 N N . HIS A 1 81 ? 11.105 4.144 -20.000 1.00 85.81 81 HIS A N 1
ATOM 612 C CA . HIS A 1 81 ? 9.776 4.450 -19.467 1.00 85.81 81 HIS A CA 1
ATOM 613 C C . HIS A 1 81 ? 8.856 3.218 -19.492 1.00 85.81 81 HIS A C 1
ATOM 615 O O . HIS A 1 81 ? 8.286 2.846 -18.469 1.00 85.81 81 HIS A O 1
ATOM 621 N N . ASP A 1 82 ? 8.791 2.525 -20.630 1.00 87.69 82 ASP A N 1
ATOM 622 C CA . ASP A 1 82 ? 7.975 1.318 -20.803 1.00 87.69 82 ASP A CA 1
ATOM 623 C C . ASP A 1 82 ? 8.443 0.147 -19.930 1.00 87.69 82 ASP A C 1
ATOM 625 O O . ASP A 1 82 ? 7.652 -0.719 -19.557 1.00 87.69 82 ASP A O 1
ATOM 629 N N . MET A 1 83 ? 9.741 0.078 -19.620 1.00 86.62 83 MET A N 1
ATOM 630 C CA . MET A 1 83 ? 10.269 -0.889 -18.661 1.00 86.62 83 MET A CA 1
ATOM 631 C C . MET A 1 83 ? 9.795 -0.556 -17.239 1.00 86.62 83 MET A C 1
ATOM 633 O O . MET A 1 83 ? 9.337 -1.449 -16.523 1.00 86.62 83 MET A O 1
ATOM 637 N N . MET A 1 84 ? 9.898 0.712 -16.835 1.00 86.88 84 MET A N 1
ATOM 638 C CA . MET A 1 84 ? 9.597 1.158 -15.473 1.00 86.88 84 MET A CA 1
ATOM 639 C C . MET A 1 84 ? 8.101 1.122 -15.167 1.00 86.88 84 MET A C 1
ATOM 641 O O . MET A 1 84 ? 7.684 0.493 -14.193 1.00 86.88 84 MET A O 1
ATOM 645 N N . TYR A 1 85 ? 7.299 1.746 -16.025 1.00 86.56 85 TYR A N 1
ATOM 646 C CA . TYR A 1 85 ? 5.873 1.979 -15.794 1.00 86.56 85 TYR A CA 1
ATOM 647 C C . TYR A 1 85 ? 4.964 1.071 -16.621 1.00 86.56 85 TYR A C 1
ATOM 649 O O . TYR A 1 85 ? 3.758 1.048 -16.403 1.00 86.56 85 TYR A O 1
ATOM 657 N N . GLY A 1 86 ? 5.531 0.279 -17.533 1.00 90.25 86 GLY A N 1
ATOM 658 C CA . GLY A 1 86 ? 4.751 -0.593 -18.398 1.00 90.25 86 GLY A CA 1
ATOM 659 C C . GLY A 1 86 ? 4.172 0.142 -19.602 1.00 90.25 86 GLY A C 1
ATOM 660 O O . GLY A 1 86 ? 4.570 1.255 -19.938 1.00 90.25 86 GLY A O 1
ATOM 661 N N . GLN A 1 87 ? 3.234 -0.513 -20.277 1.00 90.00 87 GLN A N 1
ATOM 662 C CA . GLN A 1 87 ? 2.511 0.036 -21.418 1.00 90.00 87 GLN A CA 1
ATOM 663 C C . GLN A 1 87 ? 1.012 -0.105 -21.190 1.00 90.00 87 GLN A C 1
ATOM 665 O O . GLN A 1 87 ? 0.524 -1.176 -20.815 1.00 90.00 87 GLN A O 1
ATOM 670 N N . VAL A 1 88 ? 0.289 0.970 -21.481 1.00 86.50 88 VAL A N 1
ATOM 671 C CA . VAL A 1 88 ? -1.171 1.024 -21.482 1.00 86.50 88 VAL A CA 1
ATOM 672 C C . VAL A 1 88 ? -1.631 1.236 -22.918 1.00 86.50 88 VAL A C 1
ATOM 674 O O . VAL A 1 88 ? -1.045 2.031 -23.650 1.00 86.50 88 VAL A O 1
ATOM 677 N N . ASP A 1 89 ? -2.670 0.517 -23.326 1.00 86.00 89 ASP A N 1
ATOM 678 C CA . ASP A 1 89 ? -3.352 0.747 -24.590 1.00 86.00 89 ASP A CA 1
ATOM 679 C C . ASP A 1 89 ? -4.063 2.107 -24.507 1.00 86.00 89 ASP A C 1
ATOM 681 O O . ASP A 1 89 ? -4.987 2.263 -23.704 1.00 86.00 89 ASP A O 1
ATOM 685 N N . PRO A 1 90 ? -3.671 3.098 -25.321 1.00 83.94 90 PRO A N 1
ATOM 686 C CA . PRO A 1 90 ? -4.249 4.435 -25.251 1.00 83.94 90 PRO A CA 1
ATOM 687 C C . PRO A 1 90 ? -5.719 4.480 -25.697 1.00 83.94 90 PRO A C 1
ATOM 689 O O . PRO A 1 90 ? -6.425 5.429 -25.368 1.00 83.94 90 PRO A O 1
ATOM 692 N N . HIS A 1 91 ? -6.195 3.482 -26.446 1.00 89.38 91 HIS A N 1
ATOM 693 C CA . HIS A 1 91 ? -7.566 3.420 -26.951 1.00 89.38 91 HIS A CA 1
ATOM 694 C C . HIS A 1 91 ? -8.523 2.710 -25.995 1.00 89.38 91 HIS A C 1
ATOM 696 O O . HIS A 1 91 ? -9.706 3.048 -25.962 1.00 89.38 91 HIS A O 1
ATOM 702 N N . THR A 1 92 ? -8.037 1.733 -25.227 1.00 91.50 92 THR A N 1
ATOM 703 C CA . THR A 1 92 ? -8.872 0.953 -24.293 1.00 91.50 92 THR A CA 1
ATOM 704 C C . THR A 1 92 ? -8.595 1.259 -22.824 1.00 91.50 92 THR A C 1
ATOM 706 O O . THR A 1 92 ? -9.391 0.885 -21.963 1.00 91.50 92 THR A O 1
ATOM 709 N N . GLY A 1 93 ? -7.480 1.928 -22.522 1.00 83.62 93 GLY A N 1
ATOM 710 C CA . GLY A 1 93 ? -7.002 2.176 -21.162 1.00 83.62 93 GLY A CA 1
ATOM 711 C C . GLY A 1 93 ? -6.508 0.916 -20.444 1.00 83.62 93 GLY A C 1
ATOM 712 O O . GLY A 1 93 ? -6.269 0.958 -19.239 1.00 83.62 93 GLY A O 1
ATOM 713 N N . GLN A 1 94 ? -6.381 -0.218 -21.142 1.00 88.19 94 GLN A N 1
ATOM 714 C CA . GLN A 1 94 ? -5.957 -1.480 -20.536 1.00 88.19 94 GLN A CA 1
ATOM 715 C C . GLN A 1 94 ? -4.435 -1.585 -20.463 1.00 88.19 94 GLN A C 1
ATOM 717 O O . GLN A 1 94 ? -3.728 -1.200 -21.390 1.00 88.19 94 GLN A O 1
ATOM 722 N N . VAL A 1 95 ? -3.919 -2.162 -19.377 1.00 86.00 95 VAL A N 1
ATOM 723 C CA . VAL A 1 95 ? -2.491 -2.485 -19.260 1.00 86.00 95 VAL A CA 1
ATOM 724 C C . VAL A 1 95 ? -2.148 -3.586 -20.266 1.00 86.00 95 VAL A C 1
ATOM 726 O O . VAL A 1 95 ? -2.622 -4.714 -20.149 1.00 86.00 95 VAL A O 1
ATOM 729 N N . VAL A 1 96 ? -1.309 -3.256 -21.245 1.00 89.62 96 VAL A N 1
ATOM 730 C CA . VAL A 1 96 ? -0.798 -4.178 -22.274 1.00 89.62 96 VAL A CA 1
ATOM 731 C C . VAL A 1 96 ? 0.441 -4.901 -21.763 1.00 89.62 96 VAL A C 1
ATOM 733 O O . VAL A 1 96 ? 0.636 -6.091 -22.011 1.00 89.62 96 VAL A O 1
ATOM 736 N N . LYS A 1 97 ? 1.282 -4.177 -21.022 1.00 89.56 97 LYS A N 1
ATOM 737 C CA . LYS A 1 97 ? 2.494 -4.705 -20.407 1.00 89.56 97 LYS A CA 1
ATOM 738 C C . LYS A 1 97 ? 2.640 -4.116 -19.017 1.00 89.56 97 LYS A C 1
ATOM 740 O O . LYS A 1 97 ? 2.705 -2.904 -18.866 1.00 89.56 97 LYS A O 1
ATOM 745 N N . THR A 1 98 ? 2.727 -4.981 -18.020 1.00 89.75 98 THR A N 1
ATOM 746 C CA . THR A 1 98 ? 2.983 -4.582 -16.637 1.00 89.75 98 THR A CA 1
ATOM 747 C C . THR A 1 98 ? 4.387 -4.002 -16.500 1.00 89.75 98 THR A C 1
ATOM 749 O O . THR A 1 98 ? 5.353 -4.586 -17.004 1.00 89.75 98 THR A O 1
ATOM 752 N N . GLY A 1 99 ? 4.491 -2.863 -15.820 1.00 89.12 99 GLY A N 1
ATOM 753 C CA . GLY A 1 99 ? 5.769 -2.238 -15.517 1.00 89.12 99 GLY A CA 1
ATOM 754 C C . GLY A 1 99 ? 6.526 -2.955 -14.407 1.00 89.12 99 GLY A C 1
ATOM 755 O O . GLY A 1 99 ? 5.993 -3.786 -13.658 1.00 89.12 99 GLY A O 1
ATOM 756 N N . TRP A 1 100 ? 7.796 -2.598 -14.263 1.00 88.56 100 TRP A N 1
ATOM 757 C CA . TRP A 1 100 ? 8.584 -3.022 -13.117 1.00 88.56 100 TRP A CA 1
ATOM 758 C C . TRP A 1 100 ? 7.978 -2.506 -11.797 1.00 88.56 100 TRP A C 1
ATOM 760 O O . TRP A 1 100 ? 7.894 -3.266 -10.829 1.00 88.56 100 TRP A O 1
ATOM 770 N N . PHE A 1 101 ? 7.458 -1.272 -11.786 1.00 88.88 101 PHE A N 1
ATOM 771 C CA . PHE A 1 101 ? 6.781 -0.681 -10.629 1.00 88.88 101 PHE A CA 1
ATOM 772 C C . PHE A 1 101 ? 5.581 -1.514 -10.157 1.00 88.88 101 PHE A C 1
ATOM 774 O O . PHE A 1 101 ? 5.510 -1.905 -8.992 1.00 88.88 101 PHE A O 1
ATOM 781 N N . ASP A 1 102 ? 4.671 -1.853 -11.074 1.00 89.38 102 ASP A N 1
ATOM 782 C CA . ASP A 1 102 ? 3.493 -2.680 -10.784 1.00 89.38 102 ASP A CA 1
ATOM 783 C C . ASP A 1 102 ? 3.887 -4.044 -10.204 1.00 89.38 102 ASP A C 1
ATOM 785 O O . ASP A 1 102 ? 3.238 -4.575 -9.298 1.00 89.38 102 ASP A O 1
ATOM 789 N N . THR A 1 103 ? 4.983 -4.613 -10.714 1.00 92.00 103 THR A N 1
ATOM 790 C CA . THR A 1 103 ? 5.521 -5.888 -10.241 1.00 92.00 103 THR A CA 1
ATOM 791 C C . THR A 1 103 ? 6.073 -5.763 -8.823 1.00 92.00 103 THR A C 1
ATOM 793 O O . THR A 1 103 ? 5.761 -6.607 -7.976 1.00 92.00 103 THR A O 1
ATOM 796 N N . LEU A 1 104 ? 6.859 -4.719 -8.533 1.00 92.69 104 LEU A N 1
ATOM 797 C CA . LEU A 1 104 ? 7.348 -4.454 -7.179 1.00 92.69 104 LEU A CA 1
ATOM 798 C C . LEU A 1 104 ? 6.181 -4.247 -6.221 1.00 92.69 104 LEU A C 1
ATOM 800 O O . LEU A 1 104 ? 6.124 -4.910 -5.186 1.00 92.69 104 LEU A O 1
ATOM 804 N N . PHE A 1 105 ? 5.238 -3.375 -6.572 1.00 92.94 105 PHE A N 1
ATOM 805 C CA . PHE A 1 105 ? 4.111 -3.047 -5.711 1.00 92.94 105 PHE A CA 1
ATOM 806 C C . PHE A 1 105 ? 3.240 -4.278 -5.444 1.00 92.94 105 PHE A C 1
ATOM 808 O O . PHE A 1 105 ? 2.939 -4.597 -4.292 1.00 92.94 105 PHE A O 1
ATOM 815 N N . GLY A 1 106 ? 2.915 -5.049 -6.484 1.00 94.00 106 GLY A N 1
ATOM 816 C CA . GLY A 1 106 ? 2.175 -6.301 -6.346 1.00 94.00 106 GLY A CA 1
ATOM 817 C C . GLY A 1 106 ? 2.896 -7.325 -5.464 1.00 94.00 106 GLY A C 1
ATOM 818 O O . GLY A 1 106 ? 2.263 -8.000 -4.648 1.00 94.00 106 GLY A O 1
ATOM 819 N N . ASN A 1 107 ? 4.222 -7.435 -5.573 1.00 95.00 107 ASN A N 1
ATOM 820 C CA . ASN A 1 107 ? 5.017 -8.326 -4.725 1.00 95.00 107 ASN A CA 1
ATOM 821 C C . ASN A 1 107 ? 5.125 -7.828 -3.280 1.00 95.00 107 ASN A C 1
ATOM 823 O O . ASN A 1 107 ? 5.091 -8.646 -2.358 1.00 95.0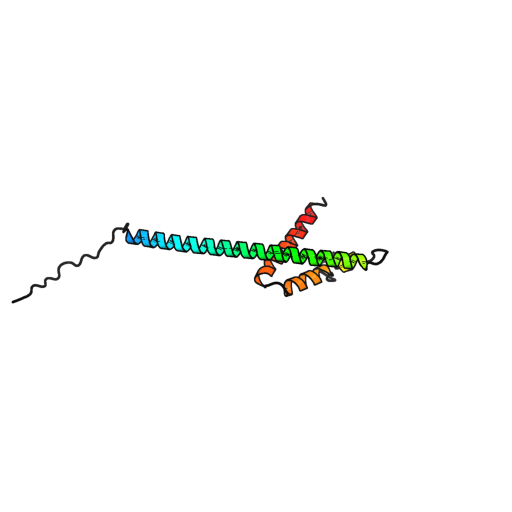0 107 ASN A O 1
ATOM 827 N N . PHE A 1 108 ? 5.201 -6.514 -3.074 1.00 95.06 108 PHE A N 1
ATOM 828 C CA . PHE A 1 108 ? 5.164 -5.901 -1.751 1.00 95.06 108 PHE A CA 1
ATOM 829 C C . PHE A 1 108 ? 3.823 -6.180 -1.063 1.00 95.06 108 PHE A C 1
ATOM 831 O O . PHE A 1 108 ? 3.796 -6.679 0.062 1.00 95.06 108 PHE A O 1
ATOM 838 N N . LEU A 1 109 ? 2.702 -5.974 -1.764 1.00 95.62 109 LEU A N 1
ATOM 839 C CA . LEU A 1 109 ? 1.363 -6.257 -1.241 1.00 95.62 109 LEU A CA 1
ATOM 840 C C . LEU A 1 109 ? 1.174 -7.727 -0.851 1.00 95.62 109 LEU A C 1
ATOM 842 O O . LEU A 1 109 ? 0.537 -8.011 0.162 1.00 95.62 109 LEU A O 1
ATOM 846 N N . LYS A 1 110 ? 1.738 -8.673 -1.614 1.00 95.50 110 LYS A N 1
ATOM 847 C CA . LYS A 1 110 ? 1.683 -10.107 -1.271 1.00 95.50 110 LYS A CA 1
ATOM 848 C C . LYS A 1 110 ? 2.376 -10.420 0.057 1.00 95.50 110 LYS A C 1
ATOM 850 O O . LYS A 1 110 ? 1.922 -11.315 0.766 1.00 95.50 110 LYS A O 1
ATOM 855 N N . GLN A 1 111 ? 3.445 -9.694 0.386 1.00 94.75 111 GLN A N 1
ATOM 856 C CA . GLN A 1 111 ? 4.199 -9.853 1.634 1.00 94.75 111 GLN A CA 1
ATOM 857 C C . GLN A 1 111 ? 3.597 -9.058 2.797 1.00 94.75 111 GLN A C 1
ATOM 859 O O . GLN A 1 111 ? 3.830 -9.397 3.955 1.00 94.75 111 GLN A O 1
ATOM 864 N N . ALA A 1 112 ? 2.823 -8.012 2.504 1.00 95.19 112 ALA A N 1
ATOM 865 C CA . ALA A 1 112 ? 2.160 -7.216 3.522 1.00 95.19 112 ALA A CA 1
ATOM 866 C C . ALA A 1 112 ? 1.049 -8.019 4.235 1.00 95.19 112 ALA A C 1
ATOM 868 O O . ALA A 1 112 ? 0.317 -8.778 3.572 1.00 95.19 112 ALA A O 1
ATOM 869 N N . PRO A 1 113 ? 0.875 -7.812 5.557 1.00 95.56 113 PRO A N 1
ATOM 870 C CA . PRO A 1 113 ? -0.292 -8.281 6.297 1.00 95.56 113 PRO A CA 1
ATOM 871 C C . PRO A 1 113 ? -1.601 -7.904 5.582 1.00 95.56 113 PRO A C 1
ATOM 873 O O . PRO A 1 113 ? -1.708 -6.772 5.093 1.00 95.56 113 PRO A O 1
ATOM 876 N N . PRO A 1 114 ? -2.590 -8.815 5.487 1.00 96.19 114 PRO A N 1
ATOM 877 C CA . PRO A 1 114 ? -3.839 -8.571 4.764 1.00 96.19 114 PRO A CA 1
ATOM 878 C C . PRO A 1 114 ? -4.563 -7.290 5.185 1.00 9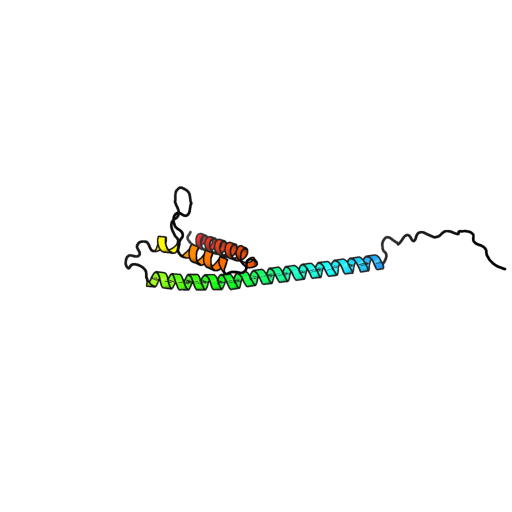6.19 114 PRO A C 1
ATOM 880 O O . PRO A 1 114 ? -5.122 -6.600 4.334 1.00 96.19 114 PRO A O 1
ATOM 883 N N . GLU A 1 115 ? -4.499 -6.946 6.470 1.00 94.94 115 GLU A N 1
ATOM 884 C CA . GLU A 1 115 ? -5.168 -5.793 7.073 1.00 94.94 115 GLU A CA 1
ATOM 885 C C . GLU A 1 115 ? -4.596 -4.458 6.568 1.00 94.94 115 GLU A C 1
ATOM 887 O O . GLU A 1 115 ? -5.312 -3.461 6.507 1.00 94.94 115 GLU A O 1
ATOM 892 N N . LEU A 1 116 ? -3.323 -4.437 6.153 1.00 97.00 116 LEU A N 1
ATOM 893 C CA . LEU A 1 116 ? -2.645 -3.231 5.664 1.00 97.00 116 LEU A CA 1
ATOM 894 C C . LEU A 1 116 ? -2.852 -3.002 4.165 1.00 97.00 116 LEU A C 1
ATOM 896 O O . LEU A 1 116 ? -2.733 -1.872 3.692 1.00 97.00 116 LEU A O 1
ATOM 900 N N . ARG A 1 117 ? -3.164 -4.053 3.395 1.00 96.31 117 ARG A N 1
ATOM 901 C CA . ARG A 1 117 ? -3.200 -3.990 1.921 1.00 96.31 117 ARG A CA 1
ATOM 902 C C . ARG A 1 117 ? -4.158 -2.926 1.377 1.00 96.31 117 ARG A C 1
ATOM 904 O O . ARG A 1 117 ? -3.724 -2.167 0.512 1.00 96.31 117 ARG A O 1
ATOM 911 N N . PRO A 1 118 ? -5.411 -2.798 1.862 1.00 95.75 118 PRO A N 1
ATOM 912 C CA . PRO A 1 118 ? -6.315 -1.758 1.366 1.00 95.75 118 PRO A CA 1
ATOM 913 C C . PRO A 1 118 ? -5.786 -0.346 1.647 1.00 95.75 118 PRO A C 1
ATOM 915 O O . PRO A 1 118 ? -5.903 0.551 0.809 1.00 95.75 118 PRO A O 1
ATOM 918 N N . GLY A 1 119 ? -5.161 -0.161 2.813 1.00 93.69 119 GLY A N 1
ATOM 919 C CA . GLY A 1 119 ? -4.527 1.094 3.209 1.00 93.69 119 GLY A CA 1
ATOM 920 C C . GLY A 1 119 ? -3.339 1.460 2.324 1.00 93.69 119 GLY A C 1
ATOM 921 O O . GLY A 1 119 ? -3.235 2.601 1.886 1.00 93.69 119 GLY A O 1
ATOM 922 N N . LEU A 1 120 ? -2.497 0.481 1.989 1.00 94.62 120 LEU A N 1
ATOM 923 C CA . LEU A 1 120 ? -1.355 0.653 1.088 1.00 94.62 120 LEU A CA 1
ATOM 924 C C . LEU A 1 120 ? -1.780 0.992 -0.346 1.00 94.62 120 LEU A C 1
ATOM 926 O O . LEU A 1 120 ? -1.200 1.887 -0.955 1.00 94.62 120 LEU A O 1
ATOM 930 N N . VAL A 1 121 ? -2.826 0.345 -0.871 1.00 94.12 121 VAL A N 1
ATOM 931 C CA . VAL A 1 121 ? -3.403 0.694 -2.185 1.00 94.12 121 VAL A CA 1
ATOM 932 C C . VAL A 1 121 ? -3.938 2.125 -2.179 1.00 94.12 121 VAL A C 1
ATOM 934 O O . VAL A 1 121 ? -3.650 2.903 -3.085 1.00 94.12 121 VAL A O 1
ATOM 937 N N . SER A 1 122 ? -4.668 2.501 -1.129 1.00 91.50 122 SER A N 1
ATOM 938 C CA . SER A 1 122 ? -5.227 3.852 -0.994 1.00 91.50 122 SER A CA 1
ATOM 939 C C . SER A 1 122 ? -4.139 4.920 -0.858 1.00 91.50 122 SER A C 1
ATOM 941 O O . SER A 1 122 ? -4.27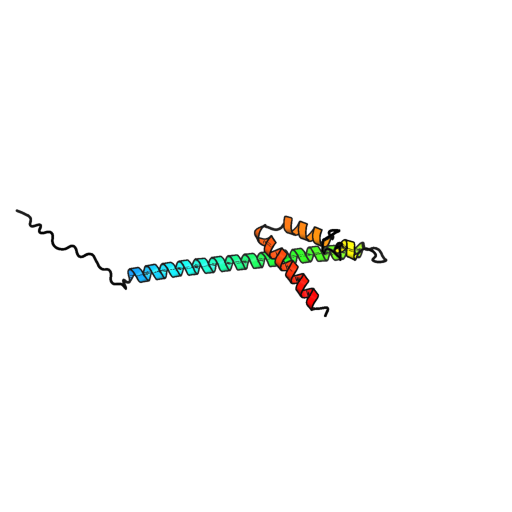4 6.018 -1.396 1.00 91.50 122 SER A O 1
ATOM 943 N N . HIS A 1 123 ? -3.055 4.606 -0.146 1.00 91.38 123 HIS A N 1
ATOM 944 C CA . HIS A 1 123 ? -1.888 5.473 -0.033 1.00 91.38 123 HIS A CA 1
ATOM 945 C C . HIS A 1 123 ? -1.213 5.673 -1.396 1.00 91.38 123 HIS A C 1
ATOM 947 O O . HIS A 1 123 ? -0.952 6.810 -1.781 1.00 91.38 123 HIS A O 1
ATOM 953 N N . GLN A 1 124 ? -0.991 4.592 -2.152 1.00 85.69 124 GLN A N 1
ATOM 954 C CA . GLN A 1 124 ? -0.369 4.654 -3.476 1.00 85.69 124 GLN A CA 1
ATOM 955 C C . GLN A 1 124 ? -1.173 5.533 -4.444 1.00 85.69 124 GLN A C 1
ATOM 957 O O . GLN A 1 124 ? -0.617 6.431 -5.070 1.00 85.69 124 GLN A O 1
ATOM 962 N N . LEU A 1 125 ? -2.493 5.335 -4.505 1.00 85.25 125 LEU A N 1
ATOM 963 C CA . LEU A 1 125 ? -3.386 6.142 -5.343 1.00 85.25 125 LEU A CA 1
ATOM 964 C C . LEU A 1 125 ? -3.359 7.627 -4.964 1.00 85.25 125 LEU A C 1
ATOM 966 O O . LEU A 1 125 ? -3.329 8.492 -5.837 1.00 85.25 125 LEU A O 1
ATOM 970 N N . ARG A 1 126 ? -3.340 7.931 -3.660 1.00 86.06 126 ARG A N 1
ATOM 971 C CA . ARG A 1 126 ? -3.236 9.310 -3.167 1.00 86.06 126 ARG A CA 1
ATOM 972 C C . ARG A 1 126 ? -1.909 9.951 -3.559 1.00 86.06 126 ARG A C 1
ATOM 974 O O . ARG A 1 126 ? -1.906 11.104 -3.974 1.00 86.06 126 ARG A O 1
ATOM 981 N N . SER A 1 127 ? -0.809 9.210 -3.441 1.00 78.38 127 SER A N 1
ATOM 982 C CA . SER A 1 127 ? 0.517 9.691 -3.828 1.00 78.38 127 SER A CA 1
ATOM 983 C C . SER A 1 127 ? 0.563 10.051 -5.313 1.00 78.38 127 SER A C 1
ATOM 985 O O . SER A 1 127 ? 1.082 11.107 -5.658 1.00 78.38 127 SER A O 1
ATOM 987 N N . SER A 1 128 ? -0.029 9.221 -6.178 1.00 71.56 128 SER A N 1
ATOM 988 C CA . SER A 1 128 ? -0.081 9.471 -7.624 1.00 71.56 128 SER A CA 1
ATOM 989 C C . SER A 1 128 ? -0.983 10.649 -8.011 1.00 71.56 128 SER A C 1
ATOM 991 O O . SER A 1 128 ? -0.683 11.358 -8.970 1.00 71.56 128 SER A O 1
ATOM 993 N N . LEU A 1 129 ? -2.072 10.892 -7.271 1.00 66.38 129 LEU A N 1
ATOM 994 C CA . LEU A 1 129 ? -2.948 12.047 -7.505 1.00 66.38 129 LEU A CA 1
ATOM 995 C C . LEU A 1 129 ? -2.238 13.365 -7.153 1.00 66.38 129 LEU A C 1
ATOM 997 O O . LEU A 1 129 ? -2.313 14.339 -7.891 1.00 66.38 129 LEU A O 1
ATOM 1001 N N . MET A 1 130 ? -1.493 13.373 -6.048 1.00 59.72 130 MET A N 1
ATOM 1002 C CA . MET A 1 130 ? -0.826 14.569 -5.527 1.00 59.72 130 MET A CA 1
ATOM 1003 C C . MET A 1 130 ? 0.382 15.005 -6.375 1.00 59.72 130 MET A C 1
ATOM 1005 O O . MET A 1 130 ? 0.755 16.174 -6.353 1.00 59.72 130 MET A O 1
ATOM 1009 N N . THR A 1 131 ? 0.973 14.090 -7.151 1.00 59.34 131 THR A N 1
ATOM 1010 C CA . THR A 1 131 ? 1.991 14.417 -8.164 1.00 59.34 131 THR A CA 1
ATOM 1011 C C . THR A 1 131 ? 1.395 15.002 -9.445 1.00 59.34 131 THR A C 1
ATOM 1013 O O . THR A 1 131 ? 2.052 15.814 -10.083 1.00 59.34 131 THR A O 1
ATOM 1016 N N . ALA A 1 132 ? 0.156 14.645 -9.807 1.00 54.88 132 ALA A N 1
ATOM 1017 C CA . ALA A 1 132 ? -0.497 15.139 -11.024 1.00 54.88 132 ALA A CA 1
ATOM 1018 C C . ALA A 1 132 ? -0.970 16.601 -10.904 1.00 54.88 132 ALA A C 1
ATOM 1020 O O . ALA A 1 132 ? -0.944 17.333 -11.888 1.00 54.88 132 ALA A O 1
ATOM 1021 N N . ASP A 1 133 ? -1.339 17.050 -9.700 1.00 53.78 133 ASP A N 1
ATOM 1022 C CA . ASP A 1 133 ? -1.762 18.438 -9.450 1.00 53.78 133 ASP A CA 1
ATOM 1023 C C . ASP A 1 133 ? -0.591 19.445 -9.427 1.00 53.78 133 ASP A C 1
ATOM 1025 O O . ASP A 1 133 ? -0.817 20.654 -9.417 1.00 53.78 133 ASP A O 1
ATOM 1029 N N . ASN A 1 134 ? 0.662 18.973 -9.418 1.00 46.72 134 ASN A N 1
ATOM 1030 C CA . ASN A 1 134 ? 1.858 19.817 -9.306 1.00 46.72 134 ASN A CA 1
ATOM 1031 C C . ASN A 1 134 ? 2.586 20.040 -10.652 1.00 46.72 134 ASN A C 1
ATOM 1033 O O . ASN A 1 134 ? 3.643 20.668 -10.669 1.00 46.72 134 ASN A O 1
ATOM 1037 N N . GLU A 1 135 ? 2.032 19.541 -11.767 1.00 44.78 135 GLU A N 1
ATOM 1038 C CA . GLU A 1 135 ? 2.557 19.720 -13.137 1.00 44.78 135 GLU A CA 1
ATOM 1039 C C . GLU A 1 135 ? 1.619 20.539 -14.059 1.00 44.78 135 GLU A C 1
ATOM 1041 O O . GLU A 1 135 ? 1.671 20.406 -15.282 1.00 44.78 135 GLU A O 1
ATOM 1046 N N . GLY A 1 136 ? 0.755 21.385 -13.479 1.00 40.94 136 GLY A N 1
ATOM 1047 C CA . GLY A 1 136 ? -0.166 22.285 -14.198 1.00 40.94 136 GLY A CA 1
ATOM 1048 C C . GLY A 1 136 ? 0.376 23.686 -14.463 1.00 40.94 136 GLY A C 1
ATOM 1049 O O . GLY A 1 136 ? 1.003 24.262 -13.545 1.00 40.94 136 GLY A O 1
#